Protein AF-A0A015KPS8-F1 (afdb_monomer_lite)

Organism: Rhizophagus irregularis (strain DAOM 197198w) (NCBI:txid1432141)

Sequence (78 aa):
MSQEVVKQLLFRYLATTDKAKLKKCGIMERLVLFVVEAFKVHYVKYDVKTIKDLDRITMECKVPSRSGKNIASRLSLE

pLDDT: mean 79.2, std 10.33, range [46.5, 90.88]

Radius of gyration: 14.2 Å; chains: 1; bounding box: 25×41×35 Å

Foldseek 3Di:
DDLVVQLVVVCVVCVQFDPVVCVVVCVSVLSSVLVVVCVVCCVPPNDPVVNVVSCVSCPPPDGHGPVNDDPCVVVDDD

Structure (mmCIF, N/CA/C/O backbone):
data_AF-A0A015KPS8-F1
#
_entry.id   AF-A0A015KPS8-F1
#
loop_
_atom_site.group_PDB
_atom_site.id
_atom_site.type_symbol
_atom_site.label_atom_id
_atom_site.label_alt_id
_atom_site.label_comp_id
_atom_site.label_asym_id
_atom_site.label_entity_id
_atom_site.label_seq_id
_atom_site.pdbx_PDB_ins_code
_atom_site.Cartn_x
_atom_site.Cartn_y
_atom_site.Cartn_z
_atom_site.occupancy
_atom_site.B_iso_or_equiv
_atom_site.auth_seq_id
_atom_site.auth_comp_id
_atom_site.auth_asym_id
_atom_site.auth_atom_id
_atom_site.pdbx_PDB_model_num
ATOM 1 N N . MET A 1 1 ? 8.475 -10.849 -5.275 1.00 63.00 1 MET A N 1
ATOM 2 C CA . MET A 1 1 ? 8.215 -10.535 -3.851 1.00 63.00 1 MET A CA 1
ATOM 3 C C . MET A 1 1 ? 6.849 -11.095 -3.476 1.00 63.00 1 MET A C 1
ATOM 5 O O . MET A 1 1 ? 5.903 -10.829 -4.207 1.00 63.00 1 MET A O 1
ATOM 9 N N . SER A 1 2 ? 6.739 -11.913 -2.424 1.00 83.44 2 SER A N 1
ATOM 10 C CA . SER A 1 2 ? 5.443 -12.479 -2.006 1.00 83.44 2 SER A CA 1
ATOM 11 C C . SER A 1 2 ? 4.576 -11.403 -1.346 1.00 83.44 2 SER A C 1
ATOM 13 O O . SER A 1 2 ? 5.091 -10.614 -0.550 1.00 83.44 2 SER A O 1
ATOM 15 N N . GLN A 1 3 ? 3.271 -11.377 -1.642 1.00 85.81 3 GLN A N 1
ATOM 16 C CA . GLN A 1 3 ? 2.326 -10.443 -1.015 1.00 85.81 3 GLN A CA 1
ATOM 17 C C . GLN A 1 3 ? 2.337 -10.537 0.518 1.00 85.81 3 GLN A C 1
ATOM 19 O O . GLN A 1 3 ? 2.129 -9.535 1.197 1.00 85.81 3 GLN A O 1
ATOM 24 N N . GLU A 1 4 ? 2.639 -11.714 1.066 1.00 87.56 4 GLU A N 1
ATOM 25 C CA . GLU A 1 4 ? 2.721 -11.945 2.510 1.00 87.56 4 GLU A CA 1
ATOM 26 C C . GLU A 1 4 ? 3.862 -11.144 3.159 1.00 87.56 4 GLU A C 1
ATOM 28 O O . GLU A 1 4 ? 3.682 -10.515 4.201 1.00 87.56 4 GLU A O 1
ATOM 33 N N . VAL A 1 5 ? 5.020 -11.080 2.491 1.00 88.06 5 VAL A N 1
ATOM 34 C CA . VAL A 1 5 ? 6.186 -10.304 2.948 1.00 88.06 5 VAL A CA 1
ATOM 35 C C . VAL A 1 5 ? 5.869 -8.809 2.938 1.00 88.06 5 VAL A C 1
ATOM 37 O O . VAL A 1 5 ? 6.192 -8.093 3.884 1.00 88.06 5 VAL A O 1
ATOM 40 N N . VAL A 1 6 ? 5.172 -8.341 1.899 1.00 89.31 6 VAL A N 1
ATOM 41 C CA . VAL A 1 6 ? 4.726 -6.944 1.788 1.00 89.31 6 VAL A CA 1
ATOM 42 C C . VAL A 1 6 ? 3.759 -6.589 2.912 1.00 89.31 6 VAL A C 1
ATOM 44 O O . VAL A 1 6 ? 3.919 -5.555 3.556 1.00 89.31 6 VAL A O 1
ATOM 47 N N . LYS A 1 7 ? 2.788 -7.464 3.201 1.00 88.88 7 LYS A N 1
ATOM 48 C CA . LYS A 1 7 ? 1.854 -7.276 4.318 1.00 88.88 7 LYS A CA 1
ATOM 49 C C . LYS A 1 7 ? 2.584 -7.174 5.653 1.00 88.88 7 LYS A C 1
ATOM 51 O O . LYS A 1 7 ? 2.286 -6.269 6.427 1.00 88.88 7 LYS A O 1
ATOM 56 N N . GLN A 1 8 ? 3.548 -8.055 5.925 1.00 88.06 8 GLN A N 1
ATOM 57 C CA . GLN A 1 8 ? 4.335 -8.005 7.164 1.00 88.06 8 GLN A CA 1
ATOM 58 C C . GLN A 1 8 ? 5.146 -6.710 7.289 1.00 88.06 8 GLN A C 1
ATOM 60 O O . GLN A 1 8 ? 5.143 -6.083 8.352 1.00 88.06 8 GLN A O 1
ATOM 65 N N . LEU A 1 9 ? 5.789 -6.274 6.201 1.00 88.50 9 LEU A N 1
ATOM 66 C CA . LEU A 1 9 ? 6.515 -5.005 6.154 1.00 88.50 9 LEU A CA 1
ATOM 67 C C . LEU A 1 9 ? 5.581 -3.825 6.457 1.00 88.50 9 LEU A C 1
ATOM 69 O O . LEU A 1 9 ? 5.853 -3.033 7.361 1.00 88.50 9 LEU A O 1
ATOM 73 N N . LEU A 1 10 ? 4.444 -3.749 5.761 1.00 87.25 10 LEU A N 1
ATOM 74 C CA . LEU A 1 10 ? 3.438 -2.710 5.976 1.00 87.25 10 LEU A CA 1
ATOM 75 C C . LEU A 1 10 ? 2.889 -2.743 7.405 1.00 87.25 10 LEU A C 1
ATOM 77 O O . LEU A 1 10 ? 2.732 -1.692 8.016 1.00 87.25 10 LEU A O 1
ATOM 81 N N . PHE A 1 11 ? 2.665 -3.920 7.997 1.00 85.06 11 PHE A N 1
ATOM 82 C CA . PHE A 1 11 ? 2.221 -4.031 9.390 1.00 85.06 11 PHE A CA 1
ATOM 83 C C . PHE A 1 11 ? 3.223 -3.492 10.408 1.00 85.06 11 PHE A C 1
ATOM 85 O O . PHE A 1 11 ? 2.796 -3.049 11.482 1.00 85.06 11 PHE A O 1
ATOM 92 N N . ARG A 1 12 ? 4.522 -3.556 10.099 1.00 85.12 12 ARG A N 1
ATOM 93 C CA . ARG A 1 12 ? 5.586 -3.008 10.944 1.00 85.12 12 ARG A CA 1
ATOM 94 C C . ARG A 1 12 ? 5.623 -1.485 10.862 1.00 85.12 12 ARG A C 1
ATOM 96 O O . ARG A 1 12 ? 5.702 -0.833 11.897 1.00 85.12 12 ARG A O 1
ATOM 103 N N . TYR A 1 13 ? 5.500 -0.928 9.659 1.00 81.75 13 TYR A N 1
ATOM 104 C CA . TYR A 1 13 ? 5.495 0.524 9.447 1.00 81.75 13 TYR A CA 1
ATOM 105 C C . TYR A 1 13 ? 4.183 1.193 9.880 1.00 81.75 13 TYR A C 1
ATOM 107 O O . TYR A 1 13 ? 4.198 2.295 10.418 1.00 81.75 13 TYR A O 1
ATOM 115 N N . LEU A 1 14 ? 3.051 0.504 9.731 1.00 81.06 14 LEU A N 1
ATOM 116 C CA . LEU A 1 14 ? 1.716 0.963 10.134 1.00 81.06 14 LEU A CA 1
ATOM 117 C C . LEU A 1 14 ? 1.328 0.465 11.538 1.00 81.06 14 LEU A C 1
ATOM 119 O O . LEU A 1 14 ? 0.151 0.264 11.846 1.00 81.06 14 LEU A O 1
ATOM 123 N N . ALA A 1 15 ? 2.306 0.215 12.414 1.00 75.19 15 ALA A N 1
ATOM 124 C CA . ALA A 1 15 ? 2.058 -0.334 13.750 1.00 75.19 15 ALA A CA 1
ATOM 125 C C . ALA A 1 15 ? 1.176 0.578 14.627 1.00 75.19 15 ALA A C 1
ATOM 127 O O . ALA A 1 15 ? 0.423 0.095 15.476 1.00 75.19 15 ALA A O 1
ATOM 128 N N . THR A 1 16 ? 1.241 1.890 14.400 1.00 70.19 16 THR A N 1
ATOM 129 C CA . THR A 1 16 ? 0.462 2.919 15.106 1.00 70.19 16 THR A CA 1
ATOM 130 C C . THR A 1 16 ? -0.909 3.181 14.475 1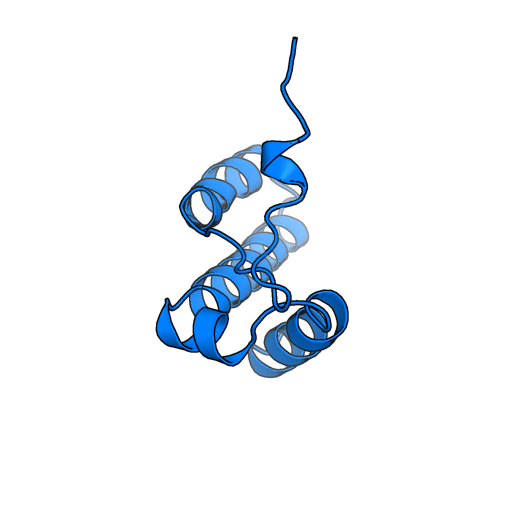.00 70.19 16 THR A C 1
ATOM 132 O O . THR A 1 16 ? -1.680 3.990 14.989 1.00 70.19 16 THR A O 1
ATOM 135 N N . THR A 1 17 ? -1.237 2.495 13.381 1.00 72.81 17 THR A N 1
ATOM 136 C CA . THR A 1 17 ? -2.475 2.667 12.616 1.00 72.81 17 THR A CA 1
ATOM 137 C C . THR A 1 17 ? -3.559 1.692 13.081 1.00 72.81 17 THR A C 1
ATOM 139 O O . THR A 1 17 ? -3.269 0.610 13.599 1.00 72.81 17 THR A O 1
ATOM 142 N N . ASP A 1 18 ? -4.831 2.048 12.896 1.00 77.94 18 ASP A N 1
ATOM 143 C CA . ASP A 1 18 ? -5.949 1.140 13.169 1.00 77.94 18 ASP A CA 1
ATOM 144 C C . ASP A 1 18 ? -6.010 0.026 12.104 1.00 77.94 18 ASP A C 1
ATOM 146 O O . ASP A 1 18 ? -6.602 0.175 11.031 1.00 77.94 18 ASP A O 1
ATOM 150 N N . LYS A 1 19 ? -5.361 -1.106 12.402 1.00 77.44 19 LYS A N 1
ATOM 151 C CA . LYS A 1 19 ? -5.250 -2.267 11.500 1.00 77.44 19 LYS A CA 1
ATOM 152 C C . LYS A 1 19 ? -6.608 -2.874 11.143 1.00 77.44 19 LYS A C 1
ATOM 154 O O . LYS A 1 19 ? -6.784 -3.351 10.023 1.00 77.44 19 LYS A O 1
ATOM 159 N N . ALA A 1 20 ? -7.566 -2.841 12.069 1.00 77.94 20 ALA A N 1
ATOM 160 C CA . ALA A 1 20 ? -8.910 -3.353 11.825 1.00 77.94 20 ALA A CA 1
ATOM 161 C C . ALA A 1 20 ? -9.638 -2.479 10.797 1.00 77.94 20 ALA A C 1
ATOM 163 O O . ALA A 1 20 ? -10.243 -3.004 9.861 1.00 77.94 20 ALA A O 1
ATOM 164 N N . LYS A 1 21 ? -9.506 -1.151 10.905 1.00 77.50 21 LYS A N 1
ATOM 165 C CA . LYS A 1 21 ? -10.044 -0.221 9.901 1.00 77.50 21 LYS A CA 1
ATOM 166 C C . LYS A 1 21 ? -9.323 -0.316 8.561 1.00 77.50 21 LYS A C 1
ATOM 168 O O . LYS A 1 21 ? -9.996 -0.302 7.539 1.00 77.50 21 LYS A O 1
ATOM 173 N N . LEU A 1 22 ? -7.998 -0.478 8.542 1.00 80.56 22 LEU A N 1
ATOM 174 C CA . LEU A 1 22 ? -7.249 -0.677 7.292 1.00 80.56 22 LEU A CA 1
ATOM 175 C C . LEU A 1 22 ? -7.758 -1.887 6.502 1.00 80.56 22 LEU A C 1
ATOM 177 O O . LEU A 1 22 ? -7.960 -1.780 5.294 1.00 80.56 22 LEU A O 1
ATOM 181 N N . LYS A 1 23 ? -8.000 -3.010 7.192 1.00 80.19 23 LYS A N 1
ATOM 182 C CA . LYS A 1 23 ? -8.555 -4.225 6.584 1.00 80.19 23 LYS A CA 1
ATOM 183 C C . LYS A 1 23 ? -10.017 -4.035 6.168 1.00 80.19 23 LYS A C 1
ATOM 185 O O . LYS A 1 23 ? -10.394 -4.412 5.068 1.00 80.19 23 LYS A O 1
ATOM 190 N N . LYS A 1 24 ? -10.841 -3.410 7.018 1.00 81.38 24 LYS A N 1
ATOM 191 C CA . LYS A 1 24 ? -12.263 -3.155 6.723 1.00 81.38 24 LYS A CA 1
ATOM 192 C C . LYS A 1 24 ? -12.459 -2.233 5.513 1.00 81.38 24 LYS A C 1
ATOM 194 O O . LYS A 1 24 ? -13.409 -2.420 4.764 1.00 81.38 24 LYS A O 1
ATOM 199 N N . CYS A 1 25 ? -11.572 -1.260 5.324 1.00 79.56 25 CYS A N 1
ATOM 200 C CA . CYS A 1 25 ? -11.633 -0.312 4.212 1.00 79.56 25 CYS A CA 1
ATOM 201 C C . CYS A 1 25 ? -10.910 -0.802 2.942 1.00 79.56 25 CYS A C 1
ATOM 203 O O . CYS A 1 25 ? -10.822 -0.043 1.981 1.00 79.56 25 CYS A O 1
ATOM 205 N N . GLY A 1 26 ? -10.354 -2.020 2.927 1.00 84.12 26 GLY A N 1
ATOM 206 C CA . GLY A 1 26 ? -9.620 -2.554 1.771 1.00 84.12 26 GLY A CA 1
ATOM 207 C C . GLY A 1 26 ? -8.298 -1.833 1.461 1.00 84.12 26 GLY A C 1
ATOM 208 O O . GLY A 1 26 ? -7.738 -1.977 0.374 1.00 84.12 26 GLY A O 1
ATOM 209 N N . ILE A 1 27 ? -7.807 -0.998 2.385 1.00 85.69 27 ILE A N 1
ATOM 210 C CA . ILE A 1 27 ? -6.619 -0.156 2.174 1.00 85.69 27 ILE A CA 1
ATOM 211 C C . ILE A 1 27 ? -5.357 -1.016 2.178 1.00 85.69 27 ILE A C 1
ATOM 213 O O . ILE A 1 27 ? -4.428 -0.754 1.417 1.00 85.69 27 ILE A O 1
ATOM 217 N N . MET A 1 28 ? -5.317 -2.058 3.014 1.00 87.75 28 MET A N 1
ATOM 218 C CA . MET A 1 28 ? -4.153 -2.939 3.091 1.00 87.75 28 MET A CA 1
ATOM 219 C C . MET A 1 28 ? -3.908 -3.648 1.754 1.00 87.75 28 MET A C 1
ATOM 221 O O . MET A 1 28 ? -2.776 -3.724 1.287 1.00 87.75 28 MET A O 1
ATOM 225 N N . GLU A 1 29 ? -4.965 -4.120 1.105 1.00 88.75 29 GLU A N 1
ATOM 226 C CA . GLU A 1 29 ? -4.915 -4.795 -0.188 1.00 88.75 29 GLU A CA 1
ATOM 227 C C . GLU A 1 29 ? -4.421 -3.848 -1.291 1.00 88.75 29 GLU A C 1
ATOM 229 O O . GLU A 1 29 ? -3.557 -4.228 -2.082 1.00 88.75 29 GLU A O 1
ATOM 234 N N . ARG A 1 30 ? -4.890 -2.590 -1.291 1.00 89.06 30 ARG A N 1
ATOM 235 C CA . ARG A 1 30 ? -4.418 -1.547 -2.220 1.00 89.06 30 ARG A CA 1
ATOM 236 C C . ARG A 1 30 ? -2.939 -1.211 -2.014 1.00 89.06 30 ARG A C 1
ATOM 238 O O . ARG A 1 30 ? -2.203 -1.109 -2.990 1.00 89.06 30 ARG A O 1
ATOM 245 N N . LEU A 1 31 ? -2.481 -1.092 -0.765 1.00 88.31 31 LEU A N 1
ATOM 246 C CA . LEU A 1 31 ? -1.068 -0.835 -0.452 1.00 88.31 31 LEU A CA 1
ATOM 247 C C . LEU A 1 31 ? -0.166 -2.004 -0.859 1.00 88.31 31 LEU A C 1
ATOM 249 O O . LEU A 1 31 ? 0.923 -1.793 -1.388 1.00 88.31 31 LEU A O 1
ATOM 253 N N . VAL A 1 32 ? -0.617 -3.242 -0.645 1.00 90.25 32 VAL A N 1
ATOM 254 C CA . VAL A 1 32 ? 0.118 -4.434 -1.085 1.00 90.25 32 VAL A CA 1
ATOM 255 C C . VAL A 1 32 ? 0.244 -4.457 -2.604 1.00 90.25 32 VAL A C 1
ATOM 257 O O . VAL A 1 32 ? 1.340 -4.689 -3.113 1.00 90.25 32 VAL A O 1
ATOM 260 N N . LEU A 1 33 ? -0.850 -4.183 -3.322 1.00 90.88 33 LEU A N 1
ATOM 261 C CA . LEU A 1 33 ? -0.846 -4.089 -4.780 1.00 90.88 33 LEU A CA 1
ATOM 262 C C . LEU A 1 33 ? 0.126 -3.002 -5.259 1.00 90.88 33 LEU A C 1
ATOM 264 O O . LEU A 1 33 ? 0.963 -3.280 -6.113 1.00 90.88 33 LEU A O 1
ATOM 268 N N . PHE A 1 34 ? 0.072 -1.811 -4.652 1.00 90.06 34 PHE A N 1
ATOM 269 C CA . PHE A 1 34 ? 0.962 -0.695 -4.979 1.00 90.06 34 PHE A CA 1
ATOM 270 C C . PHE A 1 34 ? 2.430 -1.096 -4.868 1.00 90.06 34 PHE A C 1
ATOM 272 O O . PHE A 1 34 ? 3.183 -0.954 -5.825 1.00 90.06 34 PHE A O 1
ATOM 279 N N . VAL A 1 35 ? 2.835 -1.647 -3.720 1.00 90.00 35 VAL A N 1
ATOM 280 C CA . VAL A 1 35 ? 4.235 -2.012 -3.474 1.00 90.00 35 VAL A CA 1
ATOM 281 C C . VAL A 1 35 ? 4.700 -3.106 -4.435 1.00 90.00 35 VAL A C 1
ATOM 283 O O . VAL A 1 35 ? 5.822 -3.035 -4.930 1.00 90.00 35 VAL A O 1
ATOM 286 N N . VAL A 1 36 ? 3.864 -4.108 -4.727 1.00 90.62 36 VAL A N 1
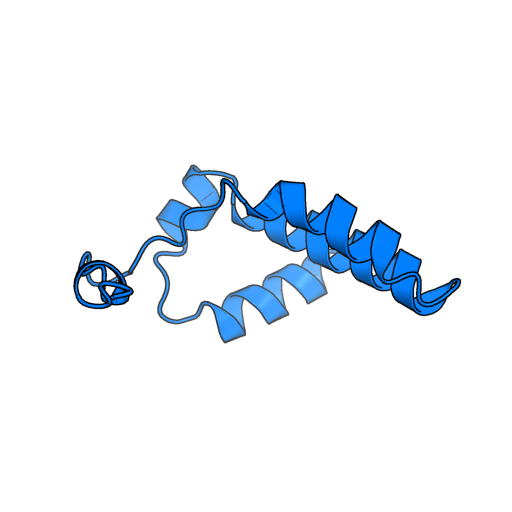ATOM 287 C CA . VAL A 1 36 ? 4.225 -5.180 -5.671 1.00 90.62 36 VAL A CA 1
ATOM 288 C C . VAL A 1 36 ? 4.407 -4.638 -7.088 1.00 90.62 36 VAL A C 1
ATOM 290 O O . VAL A 1 36 ? 5.418 -4.946 -7.719 1.00 90.62 36 VAL A O 1
ATOM 293 N N . GLU A 1 37 ? 3.467 -3.834 -7.586 1.00 89.88 37 GLU A N 1
ATOM 294 C CA . GLU A 1 37 ? 3.538 -3.280 -8.943 1.00 89.88 37 GLU A CA 1
ATOM 295 C C . GLU A 1 37 ? 4.657 -2.242 -9.078 1.00 89.88 37 GLU A C 1
ATOM 297 O O . GLU A 1 37 ? 5.445 -2.307 -10.022 1.00 89.88 37 GLU A O 1
ATOM 302 N N . ALA A 1 38 ? 4.824 -1.359 -8.091 1.00 88.75 38 ALA A N 1
ATOM 303 C CA . ALA A 1 38 ? 5.928 -0.404 -8.067 1.00 88.75 38 ALA A CA 1
ATOM 304 C C . ALA A 1 38 ? 7.286 -1.121 -8.066 1.00 88.75 38 ALA A C 1
ATOM 306 O O . ALA A 1 38 ? 8.192 -0.717 -8.791 1.00 88.75 38 ALA A O 1
ATOM 307 N N . PHE A 1 39 ? 7.423 -2.224 -7.318 1.00 88.81 39 PHE A N 1
ATOM 308 C CA . PHE A 1 39 ? 8.654 -3.013 -7.301 1.00 88.81 39 PHE A CA 1
ATOM 309 C C . PHE A 1 39 ? 8.940 -3.679 -8.656 1.00 88.81 39 PHE A C 1
ATOM 311 O O . PHE A 1 39 ? 10.090 -3.691 -9.092 1.00 88.81 39 PHE A O 1
ATOM 318 N N . LYS A 1 40 ? 7.915 -4.192 -9.356 1.00 89.31 40 LYS A N 1
ATOM 319 C CA . LYS A 1 40 ? 8.073 -4.731 -10.722 1.00 89.31 40 LYS A CA 1
ATOM 320 C C . LYS A 1 40 ? 8.572 -3.656 -11.687 1.00 89.31 40 LYS A C 1
ATOM 322 O O . LYS A 1 40 ? 9.550 -3.879 -12.393 1.00 89.31 40 LYS A O 1
ATOM 327 N N . VAL A 1 41 ? 7.931 -2.488 -11.689 1.00 87.12 41 VAL A N 1
ATOM 328 C CA . VAL A 1 41 ? 8.304 -1.358 -12.557 1.00 87.12 41 VAL A CA 1
ATOM 329 C C . VAL A 1 41 ? 9.727 -0.889 -12.259 1.00 87.12 41 VAL A C 1
ATOM 331 O O . VAL A 1 41 ? 10.528 -0.690 -13.176 1.00 87.12 41 VAL A O 1
ATOM 334 N N . HIS A 1 42 ? 10.055 -0.765 -10.972 1.00 86.56 42 HIS A N 1
ATOM 335 C CA . HIS A 1 42 ? 11.378 -0.378 -10.506 1.00 86.56 42 HIS A CA 1
ATOM 336 C C . HIS A 1 42 ? 12.455 -1.356 -10.987 1.00 86.56 42 HIS A C 1
ATOM 338 O O . HIS A 1 42 ? 13.461 -0.923 -11.540 1.00 86.56 42 HIS A O 1
ATOM 344 N N . TYR A 1 43 ? 12.225 -2.662 -10.828 1.00 86.81 43 TYR A N 1
ATOM 345 C CA . TYR A 1 43 ? 13.187 -3.701 -11.199 1.00 86.81 43 TYR A CA 1
ATOM 346 C C . TYR A 1 43 ? 13.383 -3.832 -12.716 1.00 86.81 43 TYR A C 1
ATOM 348 O O . TYR A 1 43 ? 14.491 -4.103 -13.166 1.00 86.81 43 TYR A O 1
ATOM 356 N N . VAL A 1 44 ? 12.325 -3.640 -13.514 1.00 86.44 44 VAL A N 1
ATOM 357 C CA . VAL A 1 44 ? 12.393 -3.816 -14.975 1.00 86.44 44 VAL A CA 1
ATOM 358 C C . VAL A 1 44 ? 13.052 -2.626 -15.669 1.00 86.44 44 VAL A C 1
ATOM 360 O O . VAL A 1 44 ? 13.890 -2.827 -16.546 1.00 86.44 44 VAL A O 1
ATOM 363 N N . LYS A 1 45 ? 12.659 -1.388 -15.339 1.00 82.88 45 LYS A N 1
ATOM 364 C CA . LYS A 1 45 ? 13.136 -0.215 -16.095 1.00 82.88 45 LYS A CA 1
ATOM 365 C C . LYS A 1 45 ? 13.240 1.085 -15.298 1.00 82.88 45 LYS A C 1
ATOM 367 O O . LYS A 1 45 ? 13.468 2.124 -15.907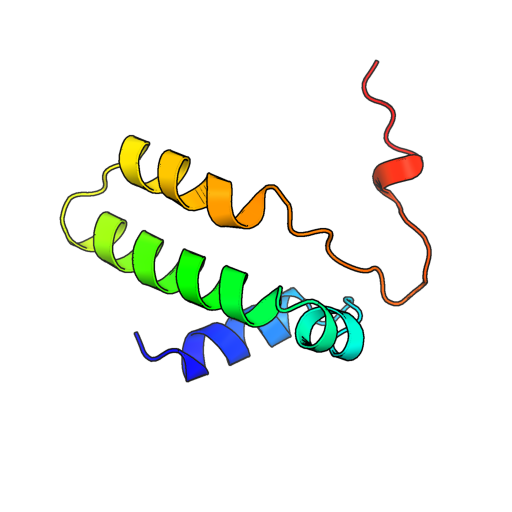 1.00 82.88 45 LYS A O 1
ATOM 372 N N . TYR A 1 46 ? 13.064 1.042 -13.974 1.00 80.12 46 TYR A N 1
ATOM 373 C CA . TYR A 1 46 ? 13.028 2.228 -13.109 1.00 80.12 46 TYR A CA 1
ATOM 374 C C . TYR A 1 46 ? 12.216 3.387 -13.728 1.00 80.12 46 TYR A C 1
ATOM 376 O O . TYR A 1 46 ? 12.703 4.500 -13.919 1.00 80.12 46 TYR A O 1
ATOM 384 N N . ASP A 1 47 ? 10.962 3.114 -14.098 1.00 87.12 47 ASP A N 1
ATOM 385 C CA . ASP A 1 47 ? 10.096 4.124 -14.710 1.00 87.12 47 ASP A CA 1
ATOM 386 C C . ASP A 1 47 ? 9.314 4.908 -13.648 1.00 87.12 47 ASP A C 1
ATOM 388 O O . ASP A 1 47 ? 8.268 4.487 -13.147 1.00 87.12 47 ASP A O 1
ATOM 392 N N . VAL A 1 48 ? 9.825 6.096 -13.334 1.00 83.69 48 VAL A N 1
ATOM 393 C CA . VAL A 1 48 ? 9.228 7.021 -12.364 1.00 83.69 48 VAL A CA 1
ATOM 394 C C . VAL A 1 48 ? 7.831 7.484 -12.789 1.00 83.69 48 VAL A C 1
ATOM 396 O O . VAL A 1 48 ? 6.991 7.732 -11.924 1.00 83.69 48 VAL A O 1
ATOM 399 N N . LYS A 1 49 ? 7.550 7.603 -14.093 1.00 86.69 49 LYS A N 1
ATOM 400 C CA . LYS A 1 49 ? 6.233 8.041 -14.573 1.00 86.69 49 LYS A CA 1
ATOM 401 C C . LYS A 1 49 ? 5.186 6.967 -14.293 1.00 86.69 49 LYS A C 1
ATOM 403 O O . LYS A 1 49 ? 4.161 7.264 -13.690 1.00 86.69 49 LYS A O 1
ATOM 408 N N . THR A 1 50 ? 5.507 5.717 -14.610 1.00 84.75 50 THR A N 1
ATOM 409 C CA . THR A 1 50 ? 4.628 4.578 -14.318 1.00 84.75 50 THR A CA 1
ATOM 410 C C . THR A 1 50 ? 4.417 4.388 -12.808 1.00 84.75 50 THR A C 1
ATOM 412 O O . THR A 1 50 ? 3.303 4.098 -12.377 1.00 84.75 50 THR A O 1
ATOM 415 N N . ILE A 1 51 ? 5.436 4.625 -11.970 1.00 85.31 51 ILE A N 1
ATOM 416 C CA . ILE A 1 51 ? 5.269 4.605 -10.501 1.00 85.31 51 ILE A CA 1
ATOM 417 C C . ILE A 1 51 ? 4.318 5.717 -10.024 1.00 85.31 51 ILE A C 1
ATOM 419 O O . ILE A 1 51 ? 3.485 5.468 -9.154 1.00 85.31 51 ILE A O 1
ATOM 423 N N . LYS A 1 52 ? 4.395 6.927 -10.597 1.00 85.44 52 LYS A N 1
ATOM 424 C CA . LYS A 1 52 ? 3.457 8.023 -10.283 1.00 85.44 52 LYS A CA 1
ATOM 425 C C . LYS A 1 52 ? 2.023 7.702 -10.702 1.00 85.44 52 LYS A C 1
ATOM 427 O O . LYS A 1 52 ? 1.092 8.033 -9.977 1.00 85.44 52 LYS A O 1
ATOM 432 N N . ASP A 1 53 ? 1.838 7.041 -11.840 1.00 85.94 53 ASP A N 1
ATOM 433 C CA . ASP A 1 53 ? 0.506 6.615 -12.277 1.00 85.94 53 ASP A CA 1
ATOM 434 C C . ASP A 1 53 ? -0.058 5.521 -11.357 1.00 85.94 53 ASP A C 1
ATOM 436 O O . ASP A 1 53 ? -1.243 5.554 -11.019 1.00 85.94 53 ASP A O 1
ATOM 440 N N . LEU A 1 54 ? 0.795 4.609 -10.872 1.00 85.88 54 LEU A N 1
ATOM 441 C CA . LEU A 1 54 ? 0.432 3.620 -9.852 1.00 85.88 54 LEU A CA 1
ATOM 442 C C . LEU A 1 54 ? 0.051 4.266 -8.516 1.00 85.88 54 LEU A C 1
ATOM 444 O O . LEU A 1 54 ? -0.829 3.748 -7.835 1.00 85.88 54 LEU A O 1
ATOM 448 N N . ASP A 1 55 ? 0.652 5.396 -8.140 1.00 83.19 55 ASP A N 1
ATOM 449 C CA . ASP A 1 55 ? 0.333 6.087 -6.883 1.00 83.19 55 ASP A CA 1
ATOM 450 C C . ASP A 1 55 ? -1.129 6.560 -6.813 1.00 83.19 55 ASP A C 1
ATOM 452 O O . ASP A 1 55 ? -1.714 6.641 -5.733 1.00 83.19 55 ASP A O 1
ATOM 456 N N . ARG A 1 56 ? -1.799 6.736 -7.962 1.00 83.50 56 ARG A N 1
ATOM 457 C CA . ARG A 1 56 ? -3.242 7.034 -8.005 1.00 83.50 56 ARG A CA 1
ATOM 458 C C . ARG A 1 56 ? -4.094 6.014 -7.252 1.00 83.50 56 ARG A C 1
ATOM 460 O O . ARG A 1 56 ? -5.144 6.379 -6.731 1.00 83.50 56 ARG A O 1
ATOM 467 N N . ILE A 1 57 ? -3.650 4.758 -7.136 1.00 81.81 57 ILE A N 1
ATOM 468 C CA . ILE A 1 57 ? -4.387 3.728 -6.385 1.00 81.81 57 ILE A CA 1
ATOM 469 C C . ILE A 1 57 ? -4.355 3.966 -4.868 1.00 81.81 57 ILE A C 1
ATOM 471 O O . ILE A 1 57 ? -5.166 3.392 -4.135 1.00 81.81 57 ILE A O 1
ATOM 475 N N . THR A 1 58 ? -3.426 4.803 -4.394 1.00 77.94 58 THR A N 1
ATOM 476 C CA . THR A 1 58 ? -3.269 5.177 -2.986 1.00 77.94 58 THR A CA 1
ATOM 477 C C . THR A 1 58 ? -3.896 6.536 -2.656 1.00 77.94 58 THR A C 1
ATOM 479 O O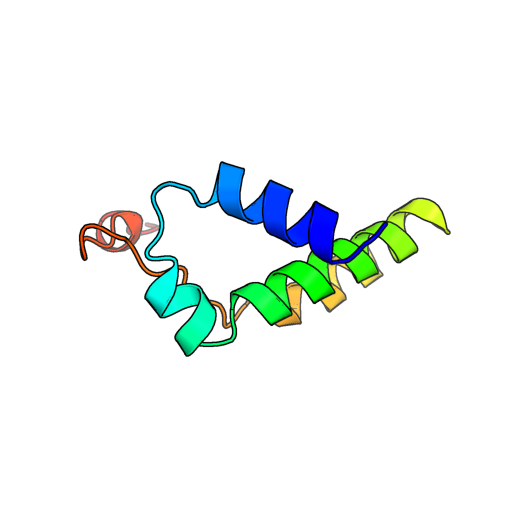 . THR A 1 58 ? -4.179 6.786 -1.488 1.00 77.94 58 THR A O 1
ATOM 482 N N . MET A 1 59 ? -4.212 7.375 -3.653 1.00 76.06 59 MET A N 1
ATOM 483 C CA . MET A 1 59 ? -4.756 8.730 -3.444 1.00 76.06 59 MET A CA 1
ATOM 484 C C . MET A 1 59 ? -6.039 8.774 -2.600 1.00 76.06 59 MET A C 1
ATOM 486 O O . MET A 1 59 ? -6.249 9.710 -1.831 1.00 76.06 59 MET A O 1
ATOM 490 N N . GLU A 1 60 ? -6.904 7.767 -2.715 1.00 72.81 60 GLU A N 1
ATOM 491 C CA . GLU A 1 60 ? -8.146 7.690 -1.932 1.00 72.81 60 GLU A CA 1
ATOM 492 C C . GLU A 1 60 ? -7.970 6.986 -0.575 1.00 72.81 60 GLU A C 1
ATOM 494 O O . GLU A 1 60 ? -8.899 6.931 0.239 1.00 72.81 60 GLU A O 1
ATOM 499 N N . CYS A 1 61 ? -6.786 6.431 -0.299 1.00 73.81 61 CYS A N 1
ATOM 500 C CA . CYS A 1 61 ? -6.511 5.691 0.925 1.00 73.81 61 CYS A CA 1
ATOM 501 C C . CYS A 1 61 ? -6.323 6.652 2.105 1.00 73.81 61 CYS A C 1
ATOM 503 O O . CYS A 1 61 ? -5.236 7.161 2.366 1.00 73.81 61 CYS A O 1
ATOM 505 N N . LYS A 1 62 ? -7.381 6.850 2.894 1.00 71.56 62 LYS A N 1
ATOM 506 C CA . LYS A 1 62 ? -7.281 7.558 4.178 1.00 71.56 62 LYS A CA 1
ATOM 507 C C . LYS A 1 62 ? -6.750 6.619 5.255 1.00 71.56 62 LYS A C 1
ATOM 509 O O . LYS A 1 62 ? -7.464 5.725 5.700 1.00 71.56 62 LYS A O 1
ATOM 514 N N . VAL A 1 63 ? -5.514 6.838 5.700 1.00 67.31 63 VAL A N 1
ATOM 515 C CA . VAL A 1 63 ? -4.884 6.049 6.768 1.00 67.31 63 VAL A CA 1
ATOM 516 C C . VAL A 1 63 ? -5.565 6.361 8.114 1.00 67.31 63 VAL A C 1
ATOM 518 O O . VAL A 1 63 ? -5.445 7.479 8.620 1.00 67.31 63 VAL A O 1
ATOM 521 N N . PRO A 1 64 ? -6.303 5.410 8.720 1.00 64.56 64 PRO A N 1
ATOM 522 C CA . PRO A 1 64 ? -7.077 5.676 9.922 1.00 64.56 64 PRO A CA 1
ATOM 523 C C . PRO A 1 64 ? -6.175 5.694 11.161 1.00 64.56 64 PRO A C 1
ATOM 525 O O . PRO A 1 64 ? -5.544 4.698 11.519 1.00 64.56 64 PRO A O 1
ATOM 528 N N . SER A 1 65 ? -6.143 6.828 11.858 1.00 64.62 65 SER A N 1
ATOM 529 C CA . SER A 1 65 ? -5.406 6.965 13.117 1.00 64.62 65 SER A CA 1
ATOM 530 C C . SER A 1 65 ? -5.984 6.055 14.205 1.00 64.62 65 SER A C 1
ATOM 532 O O . SER A 1 65 ? -7.194 6.060 14.449 1.00 64.62 65 SER A O 1
ATOM 534 N N . ARG A 1 66 ? -5.115 5.318 14.912 1.00 65.25 66 ARG A N 1
ATOM 535 C CA . ARG A 1 66 ? -5.512 4.479 16.057 1.00 65.25 66 ARG A CA 1
ATOM 536 C C . ARG A 1 66 ? -6.035 5.302 17.234 1.00 65.25 66 ARG A C 1
ATOM 538 O O . ARG A 1 66 ? -6.887 4.824 17.971 1.00 65.25 66 ARG A O 1
ATOM 545 N N . SER A 1 67 ? -5.563 6.537 17.400 1.00 69.75 67 SER A N 1
ATOM 546 C CA . SER A 1 67 ? -6.027 7.437 18.464 1.00 69.75 67 SER A CA 1
ATOM 547 C C . SER A 1 67 ? -7.320 8.178 18.112 1.00 69.75 67 SER A C 1
ATOM 549 O O . SER A 1 67 ? -7.823 8.939 18.933 1.00 69.75 67 SER A O 1
ATOM 551 N N . GLY A 1 68 ? -7.821 8.039 16.877 1.00 63.78 68 GLY A N 1
ATOM 552 C CA . GLY A 1 68 ? -8.918 8.855 16.347 1.00 63.78 68 GLY A CA 1
ATOM 553 C C . GLY A 1 68 ? -8.546 10.322 16.096 1.00 63.78 68 GLY A C 1
ATOM 554 O O . GLY A 1 68 ? -9.331 11.052 15.499 1.00 63.78 68 GLY A O 1
ATOM 555 N N . LYS A 1 69 ? -7.343 10.761 16.492 1.00 64.19 69 LYS A N 1
ATOM 556 C CA . LYS A 1 69 ? -6.852 12.122 16.261 1.00 64.19 69 LYS A CA 1
ATOM 557 C C . LYS A 1 69 ? -6.187 12.192 14.891 1.00 64.19 69 LYS A C 1
ATOM 559 O O . LYS A 1 69 ? -5.212 11.478 14.639 1.00 64.19 69 LYS A O 1
ATOM 564 N N . ASN A 1 70 ? -6.714 13.045 14.016 1.00 66.69 70 ASN A N 1
ATOM 565 C CA . ASN A 1 70 ? -6.089 13.367 12.741 1.00 66.69 70 ASN A CA 1
ATOM 566 C C . ASN A 1 70 ? -5.079 14.498 12.958 1.00 66.69 70 ASN A C 1
ATOM 568 O O . ASN A 1 70 ? -5.450 15.658 13.048 1.00 66.69 70 ASN A O 1
ATOM 572 N N . ILE A 1 71 ? -3.794 14.173 13.071 1.00 62.34 71 ILE A N 1
ATOM 573 C CA . ILE A 1 71 ? -2.754 15.196 13.271 1.00 62.34 71 ILE A CA 1
ATOM 574 C C . ILE A 1 71 ? -2.626 16.111 12.045 1.00 62.34 71 ILE A C 1
ATOM 576 O O . ILE A 1 71 ? -2.320 17.290 12.197 1.00 62.34 71 ILE A O 1
ATOM 580 N N . ALA A 1 72 ? -2.945 15.600 10.850 1.00 61.78 72 ALA A N 1
ATOM 581 C CA . ALA A 1 72 ? -2.947 16.382 9.619 1.00 61.78 72 ALA A CA 1
ATOM 582 C C . ALA A 1 72 ? -4.063 17.434 9.582 1.00 61.78 72 ALA A C 1
ATOM 584 O O . ALA A 1 72 ? -3.919 18.427 8.887 1.00 61.78 72 ALA A O 1
ATOM 585 N N . SER A 1 73 ? -5.130 17.305 10.385 1.00 61.62 73 SER A N 1
ATOM 586 C CA . SER A 1 73 ? -6.133 18.377 10.493 1.00 61.62 73 SER A CA 1
ATOM 587 C C . SER A 1 73 ? -5.610 19.622 11.217 1.00 61.62 73 SER A C 1
ATOM 589 O O . SER A 1 73 ? -6.309 20.626 11.269 1.00 61.62 73 SER A O 1
ATOM 591 N N . ARG A 1 74 ? -4.417 19.548 11.824 1.00 61.94 74 ARG A N 1
ATOM 592 C CA . ARG A 1 74 ? -3.712 20.689 12.430 1.00 61.94 74 ARG A CA 1
ATOM 593 C C . ARG A 1 74 ? -2.585 21.216 11.540 1.00 61.94 74 ARG A C 1
ATOM 595 O O . ARG A 1 74 ? -1.982 22.224 11.880 1.00 61.94 74 ARG A O 1
ATOM 602 N N . LEU A 1 75 ? -2.291 20.519 10.444 1.00 61.28 75 LEU A N 1
ATOM 603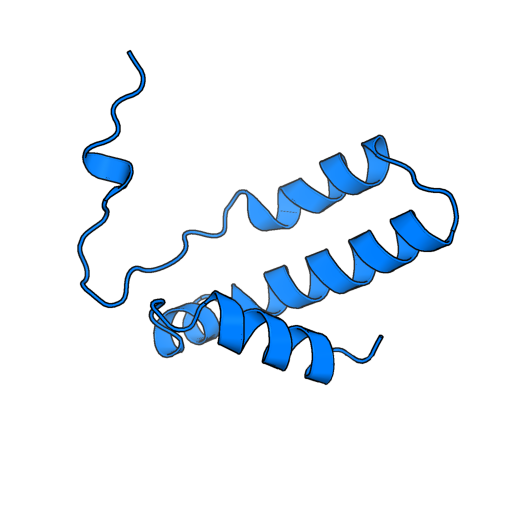 C CA . LEU A 1 75 ? -1.327 20.928 9.434 1.00 61.28 75 LEU A CA 1
ATOM 604 C C . LEU A 1 75 ? -2.118 21.619 8.321 1.00 61.28 75 LEU A C 1
ATOM 606 O O . LEU A 1 75 ? -2.428 21.016 7.298 1.00 61.28 75 LEU A O 1
ATOM 610 N N . SER A 1 76 ? -2.521 22.862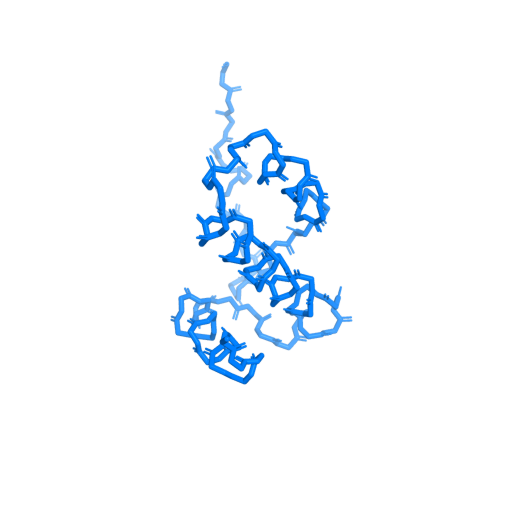 8.564 1.00 56.50 76 SER A N 1
ATOM 611 C CA . SER A 1 76 ? -2.998 23.724 7.485 1.00 56.50 76 SER A CA 1
ATOM 612 C C . SER A 1 76 ? -1.788 24.096 6.629 1.00 56.50 76 SER A C 1
ATOM 614 O O . SER A 1 76 ? -0.787 24.564 7.169 1.00 56.50 76 SER A O 1
ATOM 616 N N . LEU A 1 77 ? -1.855 23.846 5.323 1.00 58.47 77 LEU A N 1
ATOM 617 C CA . LEU A 1 77 ? -0.934 24.470 4.376 1.00 58.47 77 LEU A CA 1
ATOM 618 C C . LEU A 1 77 ? -1.409 25.916 4.204 1.00 58.47 77 LEU A C 1
ATOM 620 O O . LEU A 1 77 ? -2.547 26.121 3.780 1.00 58.47 77 LEU A O 1
ATOM 624 N N . GLU A 1 78 ? -0.579 26.871 4.625 1.00 46.50 78 GLU A N 1
ATOM 625 C CA . GLU A 1 78 ? -0.702 28.280 4.225 1.00 46.50 78 GLU A CA 1
ATOM 626 C C . GLU A 1 78 ? -0.509 28.436 2.711 1.00 46.50 78 GLU A C 1
ATOM 628 O O . GLU A 1 78 ? 0.324 27.690 2.138 1.00 46.50 78 GLU A O 1
#

Secondary structure (DSSP, 8-state):
--HHHHHHHHHHHTTTB-HHHHHHTTHHHHHHHHHHHHHHHHHHH--HHHHHHHHTTTTT----BTTS--GGGG----